Protein AF-A0A972JAL6-F1 (afdb_monomer_lite)

Organism: NCBI:txid666964

Foldseek 3Di:
DDDDDDDDDDDDDDPLPPQQAAEEEEEEQPVQFDLVVVLVSLVVRVSNHQAYEYDHQDPDDDQLVVQQVSVVVSCVVSVHDCNRYHYDSDDCLVPDPLRHYQEYEYEYGPVCVVVVVSVVVVVVSSVVSNHDYHYHYRPDPD

Radius of gyration: 19.0 Å; chains: 1; bounding box: 70×49×39 Å

Structure (mmCIF, N/CA/C/O backbone):
data_AF-A0A972JAL6-F1
#
_entry.id   AF-A0A972JAL6-F1
#
loop_
_atom_site.group_PDB
_atom_site.id
_atom_site.type_symbol
_atom_site.label_atom_id
_atom_site.label_alt_id
_atom_site.label_comp_id
_atom_site.label_asym_id
_atom_site.label_entity_id
_atom_site.label_seq_id
_atom_site.pdbx_PDB_ins_code
_atom_site.Cartn_x
_atom_site.Cartn_y
_atom_site.Cartn_z
_atom_site.occupancy
_atom_site.B_iso_or_equiv
_atom_site.auth_seq_id
_atom_site.auth_comp_id
_atom_site.auth_asym_id
_atom_site.auth_atom_id
_atom_site.pdbx_PDB_model_num
ATOM 1 N N . MET A 1 1 ? -53.294 35.677 13.420 1.00 37.28 1 MET A N 1
ATOM 2 C CA . MET A 1 1 ? -52.571 34.762 14.329 1.00 37.28 1 MET A CA 1
ATOM 3 C C . MET A 1 1 ? -51.351 34.234 13.595 1.00 37.28 1 MET A C 1
ATOM 5 O O . MET A 1 1 ? -51.496 33.827 12.451 1.00 37.28 1 MET A O 1
ATOM 9 N N . ALA A 1 2 ? -50.181 34.328 14.232 1.00 31.84 2 ALA A N 1
ATOM 10 C CA . ALA A 1 2 ? -48.916 33.690 13.839 1.00 31.84 2 ALA A CA 1
ATOM 11 C C . ALA A 1 2 ? -49.085 32.146 13.776 1.00 31.84 2 ALA A C 1
ATOM 13 O O . ALA A 1 2 ? -50.083 31.649 14.289 1.00 31.84 2 ALA A O 1
ATOM 14 N N . ILE A 1 3 ? -48.240 31.303 13.169 1.00 35.09 3 ILE A N 1
ATOM 15 C CA . ILE A 1 3 ? -46.784 31.054 13.285 1.00 35.09 3 ILE A CA 1
ATOM 16 C C . ILE A 1 3 ? -46.463 30.113 12.087 1.00 35.09 3 ILE A C 1
ATOM 18 O O . ILE A 1 3 ? -47.184 29.146 11.882 1.00 35.09 3 ILE A O 1
ATOM 22 N N . ALA A 1 4 ? -45.635 30.486 11.110 1.00 33.09 4 ALA A N 1
ATOM 23 C CA . ALA A 1 4 ? -44.189 30.261 11.002 1.00 33.09 4 ALA A CA 1
ATOM 24 C C . ALA A 1 4 ? -43.714 28.820 10.660 1.00 33.09 4 ALA A C 1
ATOM 26 O O . ALA A 1 4 ? -43.955 27.871 11.397 1.00 33.09 4 ALA A O 1
ATOM 27 N N . THR A 1 5 ? -42.816 28.787 9.663 1.00 37.31 5 THR A N 1
ATOM 28 C CA . THR A 1 5 ? -41.517 28.070 9.630 1.00 37.31 5 THR A CA 1
ATOM 29 C C . THR A 1 5 ? -41.374 26.741 8.859 1.00 37.31 5 THR A C 1
ATOM 31 O O . THR A 1 5 ? -42.151 25.812 9.023 1.00 37.31 5 THR A O 1
ATOM 34 N N . GLN A 1 6 ? -40.219 26.679 8.168 1.00 37.69 6 GLN A N 1
ATOM 35 C CA . GLN A 1 6 ? -39.403 25.529 7.715 1.00 37.69 6 GLN A CA 1
ATOM 36 C C . GLN A 1 6 ? -39.752 24.995 6.314 1.00 37.69 6 GLN A C 1
ATOM 38 O O . GLN A 1 6 ? -40.751 24.322 6.124 1.00 37.69 6 GLN A O 1
ATOM 43 N N . HIS A 1 7 ? -39.047 25.363 5.235 1.00 39.91 7 HIS A N 1
ATOM 44 C CA . HIS A 1 7 ? -37.601 25.240 4.969 1.00 39.91 7 HIS A CA 1
ATOM 45 C C . HIS A 1 7 ? -37.123 23.793 5.147 1.00 39.91 7 HIS A C 1
ATOM 47 O O . HIS A 1 7 ? -36.748 23.404 6.244 1.00 39.91 7 HIS A O 1
ATOM 53 N N . LEU A 1 8 ? -37.064 23.027 4.056 1.00 36.66 8 LEU A N 1
ATOM 54 C CA . LEU A 1 8 ? -35.957 22.098 3.852 1.00 36.66 8 LEU A CA 1
ATOM 55 C C . LEU A 1 8 ? -35.684 21.970 2.352 1.00 36.66 8 LEU A C 1
ATOM 57 O O . LEU A 1 8 ? -36.500 21.470 1.579 1.00 36.66 8 LEU A O 1
ATOM 61 N N . ALA A 1 9 ? -34.530 22.499 1.957 1.00 34.84 9 ALA A N 1
ATOM 62 C CA . ALA A 1 9 ? -33.957 22.317 0.641 1.00 34.84 9 ALA A CA 1
ATOM 63 C C . ALA A 1 9 ? -33.750 20.819 0.388 1.00 34.84 9 ALA A C 1
ATOM 65 O O . ALA A 1 9 ? -33.218 20.103 1.237 1.00 34.84 9 ALA A O 1
ATOM 66 N N . LEU A 1 10 ? -34.174 20.365 -0.789 1.00 38.28 10 LEU A N 1
ATOM 67 C CA . LEU A 1 10 ? -33.904 19.030 -1.305 1.00 38.28 10 LEU A CA 1
ATOM 68 C C . LEU A 1 10 ? -32.385 18.830 -1.361 1.00 38.28 10 LEU A C 1
ATOM 70 O O . LEU A 1 10 ? -31.684 19.458 -2.161 1.00 38.28 10 LEU A O 1
ATOM 74 N N . ALA A 1 11 ? -31.896 17.986 -0.454 1.00 38.88 11 ALA A N 1
ATOM 75 C CA . ALA A 1 11 ? -30.503 17.601 -0.340 1.00 38.88 11 ALA A CA 1
ATOM 76 C C . ALA A 1 11 ? -29.987 17.099 -1.695 1.00 38.88 11 ALA A C 1
ATOM 78 O O . ALA A 1 11 ? -30.425 16.072 -2.209 1.00 38.88 11 ALA A O 1
ATOM 79 N N . HIS A 1 12 ? -29.049 17.846 -2.269 1.00 43.69 12 HIS A N 1
ATOM 80 C CA . HIS A 1 12 ? -28.191 17.361 -3.335 1.00 43.69 12 HIS A CA 1
ATOM 81 C C . HIS A 1 12 ? -27.005 16.643 -2.696 1.00 43.69 12 HIS A C 1
ATOM 83 O O . HIS A 1 12 ? -26.216 17.253 -1.978 1.00 43.69 12 HIS A O 1
ATOM 89 N N . GLY A 1 13 ? -26.859 15.359 -2.998 1.00 34.25 13 GLY A N 1
ATOM 90 C CA . GLY A 1 13 ? -25.641 14.603 -2.753 1.00 34.25 13 GLY A CA 1
ATOM 91 C C . GLY A 1 13 ? -25.770 13.230 -3.406 1.00 34.25 13 GLY A C 1
ATOM 92 O O . GLY A 1 13 ? -26.650 12.473 -2.995 1.00 34.25 13 GLY A O 1
ATOM 93 N N . PRO A 1 14 ? -24.967 12.893 -4.435 1.00 45.56 14 PRO A N 1
ATOM 94 C CA . PRO A 1 14 ? -24.948 11.535 -4.958 1.00 45.56 14 PRO A CA 1
ATOM 95 C C . PRO A 1 14 ? -24.540 10.613 -3.810 1.00 45.56 14 PRO A C 1
ATOM 97 O O . PRO A 1 14 ? -23.664 10.971 -3.027 1.00 45.56 14 PRO A O 1
ATOM 100 N N . LEU A 1 15 ? -25.210 9.466 -3.695 1.00 43.66 15 LEU A N 1
ATOM 101 C CA . LEU A 1 15 ? -24.961 8.427 -2.698 1.00 43.66 15 LEU A CA 1
ATOM 102 C C . LEU A 1 15 ? -23.452 8.201 -2.523 1.00 43.66 15 LEU A C 1
ATOM 104 O O . LEU A 1 15 ? -22.833 7.467 -3.294 1.00 43.66 15 LEU A O 1
ATOM 108 N N . ALA A 1 16 ? -22.861 8.841 -1.512 1.00 48.28 16 ALA A N 1
ATOM 109 C CA . ALA A 1 16 ? -21.537 8.504 -1.035 1.00 48.28 16 ALA A CA 1
ATOM 110 C C . ALA A 1 16 ? -21.653 7.059 -0.562 1.00 48.28 16 ALA A C 1
ATOM 112 O O . ALA A 1 16 ? -22.321 6.769 0.431 1.00 48.28 16 ALA A O 1
ATOM 113 N N . ARG A 1 17 ? -21.100 6.129 -1.339 1.00 52.91 17 ARG A N 1
ATOM 114 C CA . ARG A 1 17 ? -20.982 4.736 -0.927 1.00 52.91 17 ARG A CA 1
ATOM 115 C C . ARG A 1 17 ? -20.240 4.783 0.409 1.00 52.91 17 ARG A C 1
ATOM 117 O O . ARG A 1 17 ? -19.108 5.255 0.439 1.00 52.91 17 ARG A O 1
ATOM 124 N N . ALA A 1 18 ? -20.916 4.441 1.506 1.00 59.41 18 ALA A N 1
ATOM 125 C CA . ALA A 1 18 ? -20.355 4.600 2.842 1.00 59.41 18 ALA A CA 1
ATOM 126 C C . ALA A 1 18 ? -18.996 3.890 2.888 1.00 59.41 18 ALA A C 1
ATOM 128 O O . ALA A 1 18 ? -18.921 2.701 2.564 1.00 59.41 18 ALA A O 1
ATOM 129 N N . GLN A 1 19 ? -17.934 4.631 3.219 1.00 70.69 19 GLN A N 1
ATOM 130 C CA . GLN A 1 19 ? -16.607 4.060 3.425 1.00 70.69 19 GLN A CA 1
ATOM 131 C C . GLN A 1 19 ? -16.752 2.941 4.457 1.00 70.69 19 GLN A C 1
ATOM 133 O O . GLN A 1 19 ? -17.205 3.164 5.579 1.00 70.69 19 GLN A O 1
ATOM 138 N N . ARG A 1 20 ? -16.479 1.708 4.023 1.00 81.50 20 ARG A N 1
ATOM 139 C CA . ARG A 1 20 ? -16.746 0.496 4.809 1.00 81.50 20 ARG A CA 1
ATOM 140 C C . ARG A 1 20 ? -15.675 0.277 5.873 1.00 81.50 20 ARG A C 1
ATOM 142 O O . ARG A 1 20 ? -15.930 -0.398 6.869 1.00 81.50 20 ARG A O 1
ATOM 149 N N . TYR A 1 21 ? -14.495 0.844 5.651 1.00 85.38 21 TYR A N 1
ATOM 150 C CA . TYR A 1 21 ? -13.340 0.718 6.523 1.00 85.38 21 TYR A CA 1
ATOM 151 C C . TYR A 1 21 ? -12.938 2.083 7.081 1.00 85.38 21 TYR A C 1
ATOM 153 O O . TYR A 1 21 ? -13.125 3.114 6.437 1.00 85.38 21 TYR A O 1
ATOM 161 N N . HIS A 1 22 ? -12.371 2.088 8.286 1.00 84.81 22 HIS A N 1
ATOM 162 C CA . HIS A 1 22 ? -11.811 3.302 8.868 1.00 84.81 22 HIS A CA 1
ATOM 163 C C . HIS A 1 22 ? -10.500 3.669 8.156 1.00 84.81 22 HIS A C 1
ATOM 165 O O . HIS A 1 22 ? -10.417 4.736 7.547 1.00 84.81 22 HIS A O 1
ATOM 171 N N . SER A 1 23 ? -9.532 2.745 8.119 1.00 87.19 23 SER A N 1
ATOM 172 C CA . SER A 1 23 ? -8.311 2.866 7.314 1.00 87.19 23 SER A CA 1
ATOM 173 C C . SER A 1 23 ? -8.109 1.701 6.337 1.00 87.19 23 SER A C 1
ATOM 175 O O . SER A 1 23 ? -8.605 0.586 6.540 1.00 87.19 23 SER A O 1
ATOM 177 N N . ALA A 1 24 ? -7.357 1.976 5.269 1.00 91.25 24 ALA A N 1
ATOM 178 C CA . ALA A 1 24 ? -6.829 0.987 4.336 1.00 91.25 24 ALA A CA 1
ATOM 179 C C . ALA A 1 24 ? -5.303 1.099 4.246 1.00 91.25 24 ALA A C 1
ATOM 181 O O . ALA A 1 24 ? -4.771 2.181 3.995 1.00 91.25 24 ALA A O 1
ATOM 182 N N . LEU A 1 25 ? -4.610 -0.028 4.395 1.00 91.69 25 LEU A N 1
ATOM 183 C CA . LEU A 1 25 ? -3.178 -0.133 4.132 1.00 91.69 25 LEU A CA 1
ATOM 184 C C . LEU A 1 25 ? -2.964 -0.446 2.650 1.00 91.69 25 LEU A C 1
ATOM 186 O O . LEU A 1 25 ? -3.464 -1.456 2.162 1.00 91.69 25 LEU A O 1
ATOM 190 N N . ILE A 1 26 ? -2.206 0.386 1.943 1.00 93.25 26 ILE A N 1
ATOM 191 C CA . ILE A 1 26 ? -1.773 0.125 0.571 1.00 93.25 26 ILE A CA 1
ATOM 192 C C . ILE A 1 26 ? -0.293 -0.221 0.603 1.00 93.25 26 ILE A C 1
ATOM 194 O O . ILE A 1 26 ? 0.541 0.601 0.981 1.00 93.25 26 ILE A O 1
ATOM 198 N N . ALA A 1 27 ? 0.016 -1.436 0.173 1.00 91.94 27 ALA A N 1
ATOM 199 C CA . ALA A 1 27 ? 1.365 -1.965 0.153 1.00 91.94 27 ALA A CA 1
ATOM 200 C C . ALA A 1 27 ? 1.738 -2.349 -1.282 1.00 91.94 27 ALA A C 1
ATOM 202 O O . ALA A 1 27 ? 1.020 -3.109 -1.931 1.00 91.94 27 ALA A O 1
ATOM 203 N N . THR A 1 28 ? 2.828 -1.794 -1.807 1.00 91.94 28 THR A N 1
ATOM 204 C CA . THR A 1 28 ? 3.328 -2.120 -3.153 1.00 91.94 28 THR A CA 1
ATOM 205 C C . THR A 1 28 ? 4.798 -1.738 -3.288 1.00 91.94 28 THR A C 1
ATOM 207 O O . THR A 1 28 ? 5.314 -0.879 -2.567 1.00 91.94 28 THR A O 1
ATOM 210 N N . ASP A 1 29 ? 5.469 -2.329 -4.270 1.00 90.25 29 ASP A N 1
ATOM 211 C CA . ASP A 1 29 ? 6.772 -1.860 -4.725 1.00 90.25 29 ASP A CA 1
ATOM 212 C C . ASP A 1 29 ? 6.589 -0.608 -5.601 1.00 90.25 29 ASP A C 1
ATOM 214 O O . ASP A 1 29 ? 6.437 -0.679 -6.823 1.00 90.25 29 ASP A O 1
ATOM 218 N N . PHE A 1 30 ? 6.560 0.561 -4.962 1.00 89.50 30 PHE A N 1
ATOM 219 C CA . PHE A 1 30 ? 6.419 1.864 -5.623 1.00 89.50 30 PHE A CA 1
ATOM 220 C C . PHE A 1 30 ? 7.586 2.233 -6.555 1.00 89.50 30 PHE A C 1
ATOM 222 O O . PHE A 1 30 ? 7.437 3.160 -7.349 1.00 89.50 30 PHE A O 1
ATOM 229 N N . THR A 1 31 ? 8.716 1.519 -6.497 1.00 88.75 31 THR A N 1
ATOM 230 C CA . THR A 1 31 ? 9.857 1.747 -7.400 1.00 88.75 31 THR A CA 1
ATOM 231 C C . THR A 1 31 ? 9.739 0.950 -8.697 1.00 88.75 31 THR A C 1
ATOM 233 O O . THR A 1 31 ? 10.245 1.383 -9.731 1.00 88.75 31 THR A O 1
ATOM 236 N N . ARG A 1 32 ? 9.035 -0.191 -8.666 1.00 88.56 32 ARG A N 1
ATOM 237 C CA . ARG A 1 32 ? 8.880 -1.109 -9.811 1.00 88.56 32 ARG A CA 1
ATOM 238 C C . ARG A 1 32 ? 7.486 -1.136 -10.428 1.00 88.56 32 ARG A C 1
ATOM 240 O O . ARG A 1 32 ? 7.229 -1.962 -11.299 1.00 88.56 32 ARG A O 1
ATOM 247 N N . THR A 1 33 ? 6.585 -0.274 -9.974 1.00 89.62 33 THR A N 1
ATOM 248 C CA . THR A 1 33 ? 5.221 -0.159 -10.508 1.00 89.62 33 THR A CA 1
ATOM 249 C C . THR A 1 33 ? 4.972 1.229 -11.084 1.00 89.62 33 THR A C 1
ATOM 251 O O . THR A 1 33 ? 5.604 2.208 -10.679 1.00 89.62 33 THR A O 1
ATOM 254 N N . ALA A 1 34 ? 4.063 1.328 -12.052 1.00 90.25 34 ALA A N 1
ATOM 255 C CA . ALA A 1 34 ? 3.817 2.582 -12.761 1.00 90.25 34 ALA A CA 1
ATOM 256 C C . ALA A 1 34 ? 2.997 3.593 -11.933 1.00 90.25 34 ALA A C 1
ATOM 258 O O . ALA A 1 34 ? 2.129 3.227 -11.144 1.00 90.25 34 ALA A O 1
ATOM 259 N N . GLU A 1 35 ? 3.168 4.897 -12.194 1.00 90.62 35 GLU A N 1
ATOM 260 C CA . GLU A 1 35 ? 2.385 5.940 -11.503 1.00 90.62 35 GLU A CA 1
ATOM 261 C C . GLU A 1 35 ? 0.867 5.767 -11.703 1.00 90.62 35 GLU A C 1
ATOM 263 O O . GLU A 1 35 ? 0.080 5.991 -10.781 1.00 90.62 35 GLU A O 1
ATOM 268 N N . ALA A 1 36 ? 0.439 5.347 -12.898 1.00 91.06 36 ALA A N 1
ATOM 269 C CA . ALA A 1 36 ? -0.970 5.072 -13.181 1.00 91.06 36 ALA A CA 1
ATOM 270 C C . ALA A 1 36 ? -1.531 3.975 -12.260 1.00 91.06 36 ALA A C 1
ATOM 272 O O . ALA A 1 36 ? -2.654 4.095 -11.766 1.00 91.06 36 ALA A O 1
ATOM 273 N N . PHE A 1 37 ? -0.721 2.956 -11.970 1.00 92.81 37 PHE A N 1
ATOM 274 C CA . PHE A 1 37 ? -1.062 1.895 -11.034 1.00 92.81 37 PHE A CA 1
ATOM 275 C C . PHE A 1 37 ? -1.169 2.429 -9.602 1.00 92.81 37 PHE A C 1
ATOM 277 O O . PHE A 1 37 ? -2.171 2.191 -8.931 1.00 92.81 37 PHE A O 1
ATOM 284 N N . HIS A 1 38 ? -0.215 3.259 -9.159 1.00 93.62 38 HIS A N 1
ATOM 285 C CA . HIS A 1 38 ? -0.271 3.904 -7.837 1.00 93.62 38 HIS A CA 1
ATOM 286 C C . HIS A 1 38 ? -1.552 4.724 -7.6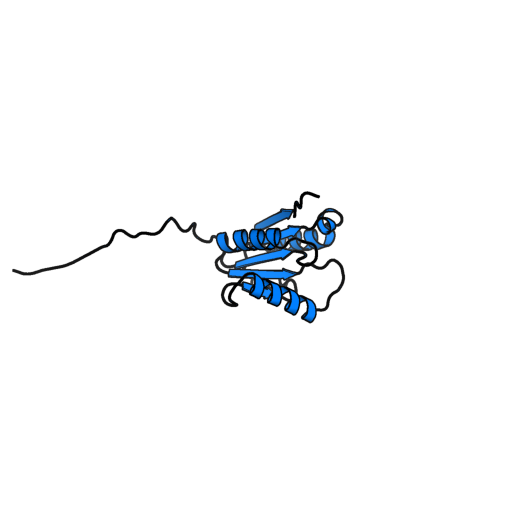55 1.00 93.62 38 HIS A C 1
ATOM 288 O O . HIS A 1 38 ? -2.215 4.625 -6.623 1.00 93.62 38 HIS A O 1
ATOM 294 N N . ARG A 1 39 ? -1.932 5.510 -8.675 1.00 92.88 39 ARG A N 1
ATOM 295 C CA . ARG A 1 39 ? -3.175 6.303 -8.678 1.00 92.88 39 ARG A CA 1
ATOM 296 C C . ARG A 1 39 ? -4.404 5.422 -8.533 1.00 92.88 39 ARG A C 1
ATOM 298 O O . ARG A 1 39 ? -5.333 5.792 -7.817 1.00 92.88 39 ARG A O 1
ATOM 305 N N . TRP A 1 40 ? -4.415 4.276 -9.203 1.00 93.12 40 TRP A N 1
ATOM 306 C CA . TRP A 1 40 ? -5.526 3.344 -9.125 1.00 93.12 40 TRP A CA 1
ATOM 307 C C . TRP A 1 40 ? -5.638 2.687 -7.745 1.00 93.12 40 TRP A C 1
ATOM 309 O O . TRP A 1 40 ? -6.728 2.698 -7.169 1.00 93.12 40 TRP A O 1
ATOM 319 N N . LEU A 1 41 ? -4.527 2.219 -7.165 1.00 94.31 41 LEU A N 1
ATOM 320 C CA . LEU A 1 41 ? -4.508 1.685 -5.798 1.00 94.31 41 LEU A CA 1
ATOM 321 C C . LEU A 1 41 ? -5.018 2.720 -4.787 1.00 94.31 41 LEU A C 1
ATOM 323 O O . LEU A 1 41 ? -5.896 2.426 -3.976 1.00 94.31 41 LEU A O 1
ATOM 327 N N . LEU A 1 42 ? -4.520 3.956 -4.877 1.00 92.94 42 LEU A N 1
ATOM 328 C CA . LEU A 1 42 ? -4.951 5.074 -4.035 1.00 92.94 42 LEU A CA 1
ATOM 329 C C . LEU A 1 42 ? -6.434 5.394 -4.207 1.00 92.94 42 LEU A C 1
ATOM 331 O O . LEU A 1 42 ? -7.137 5.635 -3.226 1.00 92.94 42 LEU A O 1
ATOM 335 N N . HIS A 1 43 ? -6.925 5.397 -5.446 1.00 91.88 43 HIS A N 1
ATOM 336 C CA . HIS A 1 43 ? -8.339 5.606 -5.722 1.00 91.88 43 HIS A CA 1
ATOM 337 C C . HIS A 1 43 ? -9.194 4.527 -5.046 1.00 91.88 43 HIS A C 1
ATOM 339 O O . HIS A 1 43 ? -10.153 4.863 -4.354 1.00 91.88 43 HIS A O 1
ATOM 345 N N . LEU A 1 44 ? -8.818 3.253 -5.184 1.00 91.62 44 LEU A N 1
ATOM 346 C CA . LEU A 1 44 ? -9.510 2.139 -4.538 1.00 91.62 44 LEU A CA 1
ATOM 347 C C . LEU A 1 44 ? -9.492 2.257 -3.010 1.00 91.62 44 LEU A C 1
ATOM 349 O O . LEU A 1 44 ? -10.547 2.154 -2.384 1.00 91.62 44 LEU A O 1
ATOM 353 N N . GLY A 1 45 ? -8.329 2.539 -2.419 1.00 91.81 45 GLY A N 1
ATOM 354 C CA . GLY A 1 45 ? -8.189 2.723 -0.974 1.00 91.81 45 GLY A CA 1
ATOM 355 C C . GLY A 1 45 ? -9.091 3.832 -0.438 1.00 91.81 45 GLY A C 1
ATOM 356 O O . GLY A 1 45 ? -9.832 3.613 0.513 1.00 91.81 45 GLY A O 1
ATOM 357 N N . ARG A 1 46 ? -9.123 4.992 -1.103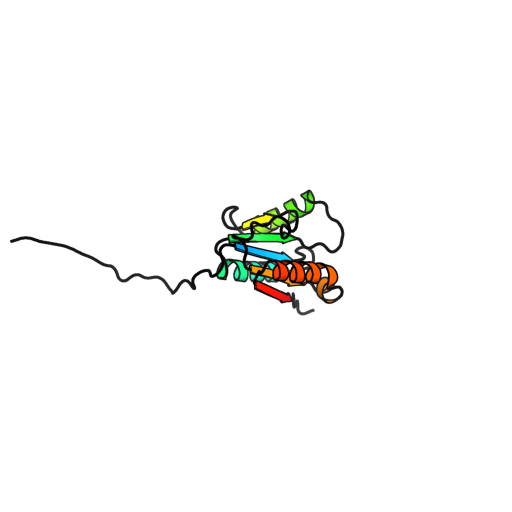 1.00 90.00 46 ARG A N 1
ATOM 358 C CA . ARG A 1 46 ? -9.939 6.148 -0.683 1.00 90.00 46 ARG A CA 1
ATOM 359 C C . ARG A 1 46 ? -11.444 5.958 -0.875 1.00 90.00 46 ARG A C 1
ATOM 361 O O . ARG A 1 46 ? -12.238 6.588 -0.178 1.00 90.00 46 ARG A O 1
ATOM 368 N N . GLN A 1 47 ? -11.848 5.129 -1.837 1.00 90.25 47 GLN A N 1
ATOM 369 C CA . GLN A 1 47 ? -13.252 4.740 -1.998 1.00 90.25 47 GLN A CA 1
ATOM 370 C C . GLN A 1 47 ? -13.690 3.757 -0.906 1.00 90.25 47 GLN A C 1
ATOM 372 O O . GLN A 1 47 ? -14.850 3.762 -0.499 1.00 90.25 47 GLN A O 1
ATOM 377 N N . ALA A 1 48 ? -12.772 2.912 -0.435 1.00 88.69 48 ALA A N 1
ATOM 378 C CA . ALA A 1 48 ? -13.066 1.884 0.552 1.00 88.69 48 ALA A CA 1
ATOM 379 C C . ALA A 1 48 ? -12.944 2.385 2.003 1.00 88.69 48 ALA A C 1
ATOM 381 O O . ALA A 1 48 ? -13.705 1.923 2.860 1.00 88.69 48 ALA A O 1
ATOM 382 N N . ALA A 1 49 ? -12.023 3.316 2.269 1.00 89.00 49 ALA A N 1
ATOM 383 C CA . ALA A 1 49 ? -11.662 3.771 3.607 1.00 89.00 49 ALA A CA 1
ATOM 384 C C . ALA A 1 49 ? -11.602 5.298 3.752 1.00 89.00 49 ALA A C 1
ATOM 386 O O . ALA A 1 49 ? -11.333 6.016 2.788 1.00 89.00 49 ALA A O 1
ATOM 387 N N . GLY A 1 50 ? -11.833 5.777 4.979 1.00 84.38 50 GLY A N 1
ATOM 388 C CA . GLY A 1 50 ? -11.713 7.193 5.352 1.00 84.38 50 GLY A CA 1
ATOM 389 C C . GLY A 1 50 ? -10.273 7.698 5.410 1.00 84.38 50 GLY A C 1
ATOM 390 O O . GLY A 1 50 ? -10.023 8.865 5.116 1.00 84.38 50 GLY A O 1
ATOM 391 N N . HIS A 1 51 ? -9.335 6.805 5.720 1.00 87.88 51 HIS A N 1
ATOM 392 C CA . HIS A 1 51 ? -7.907 7.082 5.809 1.00 87.88 51 HIS A CA 1
ATOM 393 C C . HIS A 1 51 ? -7.094 6.049 5.019 1.00 87.88 51 HIS A C 1
ATOM 395 O O . HIS A 1 51 ? -7.472 4.878 4.939 1.00 87.88 51 HIS A O 1
ATOM 401 N N . VAL A 1 52 ? -5.969 6.462 4.439 1.00 90.75 52 VAL A N 1
ATOM 402 C CA . VAL A 1 52 ? -5.065 5.563 3.713 1.00 90.75 52 VAL A CA 1
ATOM 403 C C . VAL A 1 52 ? -3.684 5.602 4.347 1.00 90.75 52 VAL A C 1
ATOM 405 O O . VAL A 1 52 ? -3.185 6.666 4.686 1.00 90.75 52 VAL A O 1
ATOM 408 N N . CYS A 1 53 ? -3.049 4.447 4.472 1.00 90.75 53 CYS A N 1
ATOM 409 C CA . CYS A 1 53 ? -1.663 4.344 4.905 1.00 90.75 53 CYS A CA 1
ATOM 410 C C . CYS A 1 53 ? -0.843 3.711 3.776 1.00 90.75 53 CYS A C 1
ATOM 412 O O . CYS A 1 53 ? -1.290 2.734 3.171 1.00 90.75 53 CYS A O 1
ATOM 414 N N . LEU A 1 54 ? 0.334 4.256 3.471 1.00 91.00 54 LEU A N 1
ATOM 415 C CA . LEU A 1 54 ? 1.218 3.749 2.420 1.00 91.00 54 LEU A CA 1
ATOM 416 C C . LEU A 1 54 ? 2.421 3.040 3.024 1.00 91.00 54 LEU A C 1
ATOM 418 O O . LEU A 1 54 ? 3.102 3.610 3.870 1.00 91.00 54 LEU A O 1
ATOM 422 N N . VAL A 1 55 ? 2.704 1.838 2.527 1.00 89.50 55 VAL A N 1
ATOM 423 C CA . VAL A 1 55 ? 3.919 1.075 2.830 1.00 89.50 55 VAL A CA 1
ATOM 424 C C . VAL A 1 55 ? 4.614 0.705 1.531 1.00 89.50 55 VAL A C 1
ATOM 426 O O . VAL A 1 55 ? 3.997 0.174 0.602 1.00 89.50 55 VAL A O 1
ATOM 429 N N . HIS A 1 56 ? 5.918 0.956 1.481 1.00 89.06 56 HIS A N 1
ATOM 430 C CA . HIS A 1 56 ? 6.765 0.447 0.418 1.00 89.06 56 HIS A CA 1
ATOM 431 C C . HIS A 1 56 ? 7.131 -1.011 0.708 1.00 89.06 56 HIS A C 1
ATOM 433 O O . HIS A 1 56 ? 7.645 -1.323 1.778 1.00 89.06 56 HIS A O 1
ATOM 439 N N . LEU A 1 57 ? 6.841 -1.909 -0.235 1.00 85.56 57 LEU A N 1
ATOM 440 C CA . LEU A 1 57 ? 7.299 -3.294 -0.173 1.00 85.56 57 LEU A CA 1
ATOM 441 C C . LEU A 1 57 ? 8.526 -3.432 -1.055 1.00 85.56 57 LEU A C 1
ATOM 443 O O . LEU A 1 57 ? 8.417 -3.456 -2.280 1.00 85.56 57 LEU A O 1
ATOM 447 N N . GLU A 1 58 ? 9.683 -3.518 -0.423 1.00 73.06 58 GLU A N 1
ATOM 448 C CA . GLU A 1 58 ? 10.941 -3.649 -1.134 1.00 73.06 58 GLU A CA 1
ATOM 449 C C . GLU A 1 58 ? 11.337 -5.121 -1.287 1.00 73.06 58 GLU A C 1
ATOM 451 O O . GLU A 1 58 ? 11.121 -5.951 -0.402 1.00 73.06 58 GLU A O 1
ATOM 456 N N . ALA A 1 59 ? 11.930 -5.462 -2.431 1.00 56.09 59 ALA A N 1
ATOM 457 C CA . ALA A 1 59 ? 12.578 -6.759 -2.626 1.00 56.09 59 ALA A CA 1
ATOM 458 C C . ALA A 1 59 ? 14.063 -6.745 -2.205 1.00 56.09 59 ALA A C 1
ATOM 460 O O . ALA A 1 59 ? 14.665 -7.807 -2.072 1.00 56.09 59 ALA A O 1
ATOM 461 N N . GLN A 1 60 ? 14.675 -5.566 -2.032 1.00 50.53 60 GLN A N 1
ATOM 462 C CA . GLN A 1 60 ? 16.095 -5.395 -1.706 1.00 50.53 60 GLN A CA 1
ATOM 463 C C . GLN A 1 60 ? 16.286 -4.244 -0.720 1.00 50.53 60 GLN A C 1
ATOM 465 O O . GLN A 1 60 ? 16.056 -3.121 -1.100 1.00 50.53 60 GLN A O 1
ATOM 470 N N . SER A 1 61 ? 16.733 -4.535 0.498 1.00 53.78 61 SER A N 1
ATOM 471 C CA . SER A 1 61 ? 17.066 -3.604 1.593 1.00 53.78 61 SER A CA 1
ATOM 472 C C . SER A 1 61 ? 17.407 -2.143 1.217 1.00 53.78 61 SER A C 1
ATOM 474 O O . SER A 1 61 ? 18.573 -1.815 0.978 1.00 53.78 61 SER A O 1
ATOM 476 N N . GLY A 1 62 ? 16.419 -1.266 1.259 1.00 60.88 62 GLY A N 1
ATOM 477 C CA . GLY A 1 62 ? 16.536 0.169 1.469 1.00 60.88 62 GLY A CA 1
ATOM 478 C C . GLY A 1 62 ? 16.405 0.475 2.959 1.00 60.88 62 GLY A C 1
ATOM 479 O O . GLY A 1 62 ? 15.843 -0.313 3.725 1.00 60.88 62 GLY A O 1
ATOM 480 N N . ASP A 1 63 ? 16.989 1.589 3.396 1.00 72.38 63 ASP A N 1
ATOM 481 C CA . ASP A 1 63 ? 16.808 2.053 4.770 1.00 72.38 63 ASP A CA 1
ATOM 482 C C . ASP A 1 63 ? 15.449 2.754 4.949 1.00 72.38 63 ASP A C 1
ATOM 484 O O . ASP A 1 63 ? 14.823 3.236 3.997 1.00 72.38 63 ASP A O 1
ATOM 488 N N . ASP A 1 64 ? 14.976 2.789 6.196 1.00 77.62 64 ASP A N 1
ATOM 489 C CA . ASP A 1 64 ? 13.679 3.370 6.562 1.00 77.62 64 ASP A CA 1
ATOM 490 C C . ASP A 1 64 ? 13.553 4.844 6.134 1.00 77.62 64 ASP A C 1
ATOM 492 O O . ASP A 1 64 ? 12.461 5.303 5.786 1.00 77.62 64 ASP A O 1
ATOM 496 N N . ASP A 1 65 ? 14.672 5.573 6.107 1.00 82.56 65 ASP A N 1
ATOM 497 C CA . ASP A 1 65 ? 14.741 6.979 5.706 1.00 82.56 65 ASP A CA 1
ATOM 498 C C . ASP A 1 65 ? 14.499 7.151 4.199 1.00 82.56 65 ASP A C 1
ATOM 500 O O . ASP A 1 65 ? 13.717 8.010 3.780 1.00 82.56 65 ASP A O 1
ATOM 504 N N . SER A 1 66 ? 15.107 6.306 3.364 1.00 84.50 66 SER A N 1
ATOM 505 C CA . SER A 1 66 ? 14.896 6.309 1.912 1.00 84.50 66 SER A CA 1
ATOM 506 C C . SER A 1 66 ? 13.453 5.959 1.559 1.00 84.50 66 SER A C 1
ATO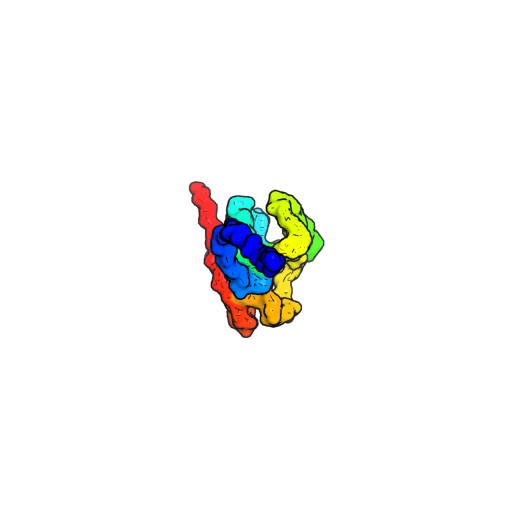M 508 O O . SER A 1 66 ? 12.846 6.605 0.697 1.00 84.50 66 SER A O 1
ATOM 510 N N . ASN A 1 67 ? 12.873 4.989 2.270 1.00 85.69 67 ASN A N 1
ATOM 511 C CA . ASN A 1 67 ? 11.476 4.598 2.103 1.00 85.69 67 ASN A CA 1
ATOM 512 C C . ASN A 1 67 ? 10.522 5.729 2.495 1.00 85.69 67 ASN A C 1
ATOM 514 O O . ASN A 1 67 ? 9.589 6.036 1.744 1.00 85.69 67 ASN A O 1
ATOM 518 N N . ALA A 1 68 ? 10.791 6.413 3.609 1.00 86.75 68 ALA A N 1
ATOM 519 C CA . ALA A 1 68 ? 10.023 7.581 4.020 1.00 86.75 68 ALA A CA 1
ATOM 520 C C . ALA A 1 68 ? 10.082 8.699 2.967 1.00 86.75 68 ALA A C 1
ATOM 522 O O . ALA A 1 68 ? 9.040 9.231 2.582 1.00 86.75 68 ALA A O 1
ATOM 523 N N . ILE A 1 69 ? 11.271 9.017 2.437 1.00 90.19 69 ILE A N 1
ATOM 524 C CA . ILE A 1 69 ? 11.451 10.046 1.397 1.00 90.19 69 ILE A CA 1
ATOM 525 C C . ILE A 1 69 ? 10.682 9.685 0.119 1.00 90.19 69 ILE A C 1
ATOM 527 O O . ILE A 1 69 ? 9.988 10.536 -0.448 1.00 90.19 69 ILE A O 1
ATOM 531 N N . LEU A 1 70 ? 10.780 8.433 -0.339 1.00 90.81 70 LEU A N 1
ATOM 532 C CA . LEU A 1 70 ? 10.073 7.945 -1.525 1.00 90.81 70 LEU A CA 1
ATOM 533 C C . LEU A 1 70 ? 8.557 8.115 -1.377 1.00 90.81 70 LEU A C 1
ATOM 535 O O . LEU A 1 70 ? 7.892 8.681 -2.253 1.00 90.81 70 LEU A O 1
ATOM 539 N N . LEU A 1 71 ? 8.015 7.609 -0.271 1.00 91.19 71 LEU A N 1
ATOM 540 C CA . LEU A 1 71 ? 6.583 7.605 0.000 1.00 91.19 71 LEU A CA 1
ATOM 541 C C . LEU A 1 71 ? 6.045 9.020 0.233 1.00 91.19 71 LEU A C 1
ATOM 543 O O . LEU A 1 71 ? 4.963 9.355 -0.250 1.00 91.19 71 LEU A O 1
ATOM 547 N N . GLU A 1 72 ? 6.818 9.883 0.887 1.00 92.31 72 GLU A N 1
ATOM 548 C CA . GLU A 1 72 ? 6.471 11.289 1.081 1.00 92.31 72 GLU A CA 1
ATOM 549 C C . GLU A 1 72 ? 6.460 12.058 -0.251 1.00 92.31 72 GLU A C 1
ATOM 551 O O . GLU A 1 72 ? 5.524 12.813 -0.548 1.00 92.31 72 GLU A O 1
ATOM 556 N N . GLY A 1 73 ? 7.437 11.794 -1.125 1.00 92.56 73 GLY A N 1
ATOM 557 C CA . GLY A 1 73 ? 7.456 12.316 -2.490 1.00 92.56 73 GLY A CA 1
ATOM 558 C C . GLY A 1 73 ? 6.250 11.851 -3.314 1.00 92.56 73 GLY A C 1
ATOM 559 O O . GLY A 1 73 ? 5.645 12.644 -4.046 1.00 92.56 73 GLY A O 1
ATOM 560 N N . LEU A 1 74 ? 5.850 10.585 -3.170 1.00 91.75 74 LEU A N 1
ATOM 561 C CA . LEU A 1 74 ? 4.643 10.045 -3.793 1.00 91.75 74 LEU A CA 1
ATOM 562 C C . LEU A 1 74 ? 3.377 10.729 -3.258 1.00 91.75 74 LEU A C 1
ATOM 564 O O . LEU A 1 74 ? 2.552 11.182 -4.056 1.00 91.75 74 LEU A O 1
ATOM 568 N N . ARG A 1 75 ? 3.234 10.864 -1.934 1.00 93.38 75 ARG A N 1
ATOM 569 C CA . ARG A 1 75 ? 2.103 11.544 -1.283 1.00 93.38 75 ARG A CA 1
ATOM 570 C C . ARG A 1 75 ? 1.936 12.970 -1.815 1.00 93.38 75 ARG A C 1
ATOM 572 O O . ARG A 1 75 ? 0.831 13.361 -2.207 1.00 93.38 75 ARG A O 1
ATOM 579 N N . CYS A 1 76 ? 3.042 13.708 -1.925 1.00 92.88 76 CYS A N 1
ATOM 580 C CA . CYS A 1 76 ? 3.077 15.052 -2.500 1.00 92.88 76 CYS A CA 1
ATOM 581 C C . CYS A 1 76 ? 2.654 15.072 -3.979 1.00 92.88 76 CYS A C 1
ATOM 583 O O . CYS A 1 76 ? 1.776 15.850 -4.361 1.00 92.88 76 CYS A O 1
ATOM 585 N N . ARG A 1 77 ? 3.215 14.190 -4.820 1.00 93.19 77 ARG A N 1
ATOM 586 C CA . ARG A 1 77 ? 2.857 14.075 -6.252 1.00 93.19 77 ARG A CA 1
ATOM 587 C C . ARG A 1 77 ? 1.382 13.739 -6.469 1.00 93.19 77 ARG A C 1
ATOM 589 O O . ARG A 1 77 ? 0.762 14.229 -7.416 1.00 93.19 77 ARG A O 1
ATOM 596 N N . MET A 1 78 ? 0.810 12.936 -5.577 1.00 90.00 78 MET A N 1
ATOM 597 C CA . MET A 1 78 ? -0.600 12.543 -5.598 1.00 90.00 78 MET A CA 1
ATOM 598 C C . MET A 1 78 ? -1.529 13.583 -4.958 1.00 90.00 78 MET A C 1
ATOM 600 O O . MET A 1 78 ? -2.747 13.411 -5.002 1.00 90.00 78 MET A O 1
ATOM 604 N N . ARG A 1 79 ? -0.971 14.682 -4.424 1.00 91.31 79 ARG A N 1
ATOM 605 C CA . ARG A 1 79 ? -1.692 15.782 -3.763 1.00 91.31 79 ARG A CA 1
ATOM 606 C C . ARG A 1 79 ? -2.564 15.306 -2.597 1.00 91.31 79 ARG A C 1
ATOM 608 O O . ARG A 1 79 ? -3.690 15.770 -2.432 1.00 91.31 79 ARG A O 1
ATOM 615 N N . LEU A 1 80 ? -2.052 14.362 -1.812 1.00 89.19 80 LEU A N 1
ATOM 616 C CA . LEU A 1 80 ? -2.722 13.850 -0.618 1.00 89.19 80 LEU A CA 1
ATOM 617 C C . LEU A 1 80 ? -2.248 14.637 0.606 1.00 89.19 80 LEU A C 1
ATOM 619 O O . LEU A 1 80 ? -1.044 14.831 0.772 1.00 89.19 80 LEU A O 1
ATOM 623 N N . SER A 1 81 ? -3.162 15.092 1.465 1.00 90.19 81 SER A N 1
ATOM 624 C CA . SER A 1 81 ? -2.781 15.725 2.736 1.00 90.19 81 SER A CA 1
ATOM 625 C C . SER A 1 81 ? -2.317 14.675 3.758 1.00 90.19 81 SER A C 1
ATOM 627 O O . SER A 1 81 ? -2.706 13.512 3.634 1.00 90.19 81 SER A O 1
ATOM 629 N N . PRO A 1 82 ? -1.524 15.055 4.780 1.00 86.75 82 PRO A N 1
ATOM 630 C CA . PRO A 1 82 ? -1.133 14.129 5.849 1.00 86.75 82 PRO A CA 1
ATOM 631 C C . PRO A 1 82 ? -2.344 13.546 6.591 1.00 86.75 82 PRO A C 1
ATOM 633 O O . PRO A 1 82 ? -2.323 12.405 7.016 1.00 86.75 82 PRO A O 1
ATOM 636 N N . GLU A 1 83 ? -3.434 14.314 6.683 1.00 86.56 83 GLU A N 1
ATOM 637 C CA . GLU A 1 83 ? -4.699 13.891 7.305 1.00 86.56 83 GLU A CA 1
ATOM 638 C C . GLU A 1 83 ? -5.452 12.820 6.498 1.00 86.56 83 GLU A C 1
ATOM 640 O O . GLU A 1 83 ? -6.342 12.157 7.020 1.00 86.56 83 GLU A O 1
ATOM 645 N N . GLN A 1 84 ? -5.153 12.692 5.203 1.00 85.25 84 GLN A N 1
ATOM 646 C CA . GLN A 1 84 ? -5.783 11.717 4.308 1.00 85.25 84 GLN A CA 1
ATOM 647 C C . GLN A 1 84 ? -4.904 10.491 4.073 1.00 85.25 84 GLN A C 1
ATOM 649 O O . GLN A 1 84 ? -5.411 9.444 3.663 1.00 85.25 84 GLN A O 1
ATOM 654 N N . CYS A 1 85 ? -3.592 10.665 4.221 1.00 89.56 85 CYS A N 1
ATOM 655 C CA . CYS A 1 85 ? -2.597 9.702 3.808 1.00 89.56 85 CYS A CA 1
ATOM 656 C C . CYS A 1 85 ? -1.388 9.743 4.737 1.00 89.56 85 CYS A C 1
ATOM 658 O O . CYS A 1 85 ? -0.586 10.676 4.676 1.00 89.56 85 CYS A O 1
ATOM 660 N N . GLU A 1 86 ? -1.225 8.687 5.517 1.00 89.62 86 GLU A N 1
ATOM 661 C CA . GLU A 1 86 ? -0.045 8.457 6.340 1.00 89.62 86 GLU A CA 1
ATOM 662 C C . GLU A 1 86 ? 0.998 7.647 5.565 1.00 89.62 86 GLU A C 1
ATOM 664 O O . GLU A 1 86 ? 0.668 6.759 4.774 1.00 89.62 86 GLU A O 1
ATOM 669 N N . VAL A 1 87 ? 2.268 7.970 5.783 1.00 88.00 87 VAL A N 1
ATOM 670 C CA . VAL A 1 87 ? 3.417 7.259 5.224 1.00 88.00 87 VAL A CA 1
ATOM 671 C C . VAL A 1 87 ? 4.044 6.431 6.333 1.00 88.00 87 VAL A C 1
ATOM 673 O O . VAL A 1 87 ? 4.331 6.954 7.405 1.00 88.00 87 VAL A O 1
ATOM 676 N N . LEU A 1 88 ? 4.260 5.149 6.062 1.00 84.50 88 LEU A N 1
ATOM 677 C CA . LEU A 1 88 ? 4.802 4.198 7.018 1.00 84.50 88 LEU A CA 1
ATOM 678 C C . LEU A 1 88 ? 6.132 3.666 6.485 1.00 84.50 88 LEU A C 1
ATOM 680 O O . LEU A 1 88 ? 6.179 3.075 5.403 1.00 84.50 88 LEU A O 1
ATOM 684 N N . SER A 1 89 ? 7.207 3.884 7.242 1.00 74.75 89 SER A N 1
ATOM 685 C CA . SER A 1 89 ? 8.554 3.433 6.870 1.00 74.75 89 SER A CA 1
ATOM 686 C C . SER A 1 89 ? 8.698 1.913 6.932 1.00 74.75 89 SER A C 1
ATOM 688 O O . SER A 1 89 ? 9.390 1.323 6.110 1.00 74.75 89 SER A O 1
ATOM 690 N N . THR A 1 90 ? 7.988 1.274 7.862 1.00 74.69 90 THR A N 1
ATOM 691 C CA . THR A 1 90 ? 7.946 -0.179 8.029 1.00 74.69 90 THR A CA 1
ATOM 692 C C . THR A 1 90 ? 6.517 -0.679 7.888 1.00 74.69 90 THR A C 1
ATOM 694 O O . THR A 1 90 ? 5.559 0.072 8.076 1.00 74.69 90 THR A O 1
ATOM 697 N N . CYS A 1 91 ? 6.347 -1.954 7.531 1.00 69.12 91 CYS A N 1
ATOM 698 C CA . CYS A 1 91 ? 5.021 -2.555 7.503 1.00 69.12 91 CYS A CA 1
ATOM 699 C C . CYS A 1 91 ? 4.512 -2.731 8.942 1.00 69.12 91 CYS A C 1
ATOM 701 O O . CYS A 1 91 ? 5.036 -3.582 9.659 1.00 69.12 91 CYS A O 1
ATOM 703 N N . PRO A 1 92 ? 3.476 -1.996 9.380 1.00 63.62 92 PRO A N 1
ATOM 704 C CA . PRO A 1 92 ? 3.104 -1.976 10.784 1.00 63.62 92 PRO A CA 1
ATOM 705 C C . PRO A 1 92 ? 2.151 -3.118 11.139 1.00 63.62 92 PRO A C 1
ATOM 707 O O . PRO A 1 92 ? 1.480 -3.027 12.152 1.00 63.62 92 PRO A O 1
ATOM 710 N N . LEU A 1 93 ? 2.011 -4.178 10.329 1.00 66.56 93 LEU A N 1
ATOM 711 C CA . LEU A 1 93 ? 1.047 -5.251 10.632 1.00 66.5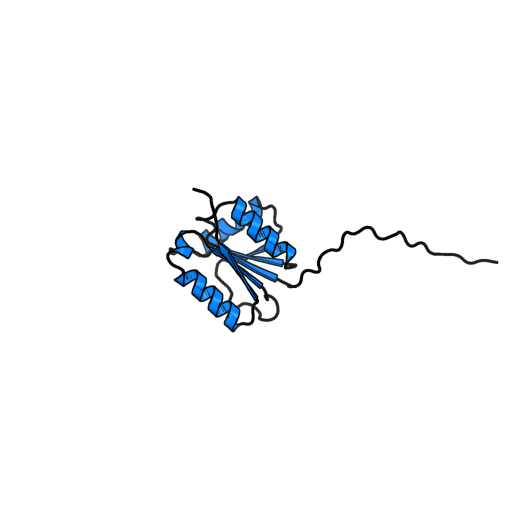6 93 LEU A CA 1
ATOM 712 C C . LEU A 1 93 ? 1.262 -5.878 12.018 1.00 66.56 93 LEU A C 1
ATOM 714 O O . LEU A 1 93 ? 0.305 -6.395 12.586 1.00 66.56 93 LEU A O 1
ATOM 718 N N . ASP A 1 94 ? 2.471 -5.803 12.574 1.00 62.34 94 ASP A N 1
ATOM 719 C CA . ASP A 1 94 ? 2.756 -6.279 13.928 1.00 62.34 94 ASP A CA 1
ATOM 720 C C . ASP A 1 94 ? 2.376 -5.282 15.038 1.00 62.34 94 ASP A C 1
ATOM 722 O O . ASP A 1 94 ? 2.037 -5.720 16.136 1.00 62.34 94 ASP A O 1
ATOM 726 N N . ASP A 1 95 ? 2.324 -3.982 14.731 1.00 59.84 95 ASP A N 1
ATOM 727 C CA . ASP A 1 95 ? 2.049 -2.889 15.682 1.00 59.84 95 ASP A CA 1
ATOM 728 C C . ASP A 1 95 ? 0.739 -2.132 15.389 1.00 59.84 95 ASP A C 1
ATOM 730 O O . ASP A 1 95 ? 0.390 -1.161 16.065 1.00 59.84 95 ASP A O 1
ATOM 734 N N . LEU A 1 96 ? -0.014 -2.557 14.372 1.00 57.00 96 LEU A N 1
ATOM 735 C CA . LEU A 1 96 ? -1.253 -1.913 13.966 1.00 57.00 96 LEU A CA 1
ATOM 736 C C . LEU A 1 96 ? -2.309 -2.131 15.052 1.00 57.00 96 LEU A C 1
ATOM 738 O O . LEU A 1 96 ? -2.643 -3.280 15.360 1.00 57.00 96 LEU A O 1
ATOM 742 N N . PRO A 1 97 ?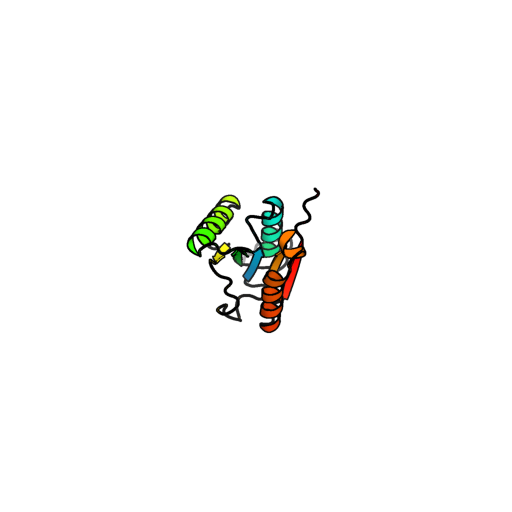 -2.908 -1.060 15.602 1.00 51.62 97 PRO A N 1
ATOM 743 C CA . PRO A 1 97 ? -4.047 -1.216 16.486 1.00 51.62 97 PRO A CA 1
ATOM 744 C C . PRO A 1 97 ? -5.168 -1.926 15.713 1.00 51.62 97 PRO A C 1
ATOM 746 O O . PRO A 1 97 ? -5.727 -1.386 14.755 1.00 51.62 97 PRO A O 1
ATOM 749 N N . LEU A 1 98 ? -5.476 -3.152 16.153 1.00 51.09 98 LEU A N 1
ATOM 750 C CA . LEU A 1 98 ? -6.434 -4.114 15.579 1.00 51.09 98 LEU A CA 1
ATOM 751 C C . LEU A 1 98 ? -7.837 -3.538 15.304 1.00 51.09 98 LEU A C 1
ATOM 753 O O . LEU A 1 98 ? -8.635 -4.140 14.587 1.00 51.09 98 LEU A O 1
ATOM 757 N N . GLU A 1 99 ? -8.157 -2.371 15.860 1.00 53.84 99 GLU A N 1
ATOM 758 C CA . GLU A 1 99 ? -9.453 -1.716 15.699 1.00 53.84 99 GLU A CA 1
ATOM 759 C C . GLU A 1 99 ? -9.525 -0.746 14.506 1.00 53.84 99 GLU A C 1
ATOM 761 O O . GLU A 1 99 ? -10.628 -0.444 14.047 1.00 53.84 99 GLU A O 1
ATOM 766 N N . ALA A 1 1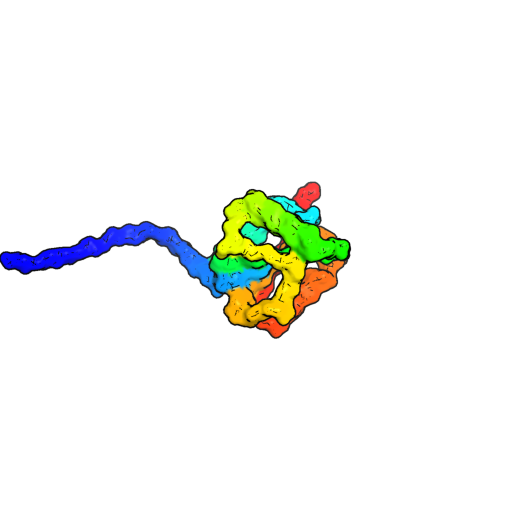00 ? -8.390 -0.288 13.960 1.00 55.81 100 ALA A N 1
ATOM 767 C CA . ALA A 1 100 ? -8.370 0.781 12.956 1.00 55.81 100 ALA A CA 1
ATOM 768 C C . ALA A 1 100 ? -8.295 0.277 11.501 1.00 55.81 100 ALA A C 1
ATOM 770 O O . ALA A 1 100 ? -9.006 0.808 10.643 1.00 55.81 100 ALA A O 1
ATOM 771 N N . THR A 1 101 ? -7.511 -0.770 11.218 1.00 62.84 101 THR A N 1
ATOM 772 C CA . THR A 1 101 ? -7.246 -1.229 9.840 1.00 62.84 101 THR A CA 1
ATOM 773 C C . THR A 1 101 ? -7.924 -2.561 9.552 1.00 62.84 101 THR A C 1
ATOM 775 O O . THR A 1 101 ? -7.554 -3.599 10.090 1.00 62.84 101 THR A O 1
ATOM 778 N N . ARG A 1 102 ? -8.913 -2.548 8.655 1.00 80.06 102 ARG A N 1
ATOM 779 C CA . ARG A 1 102 ? -9.643 -3.758 8.232 1.00 80.06 102 ARG A CA 1
ATOM 780 C C . ARG A 1 102 ? -9.471 -4.094 6.757 1.00 80.06 102 ARG A C 1
ATOM 782 O O . ARG A 1 102 ? -9.998 -5.109 6.326 1.00 80.06 102 ARG A O 1
ATOM 789 N N . LEU A 1 103 ? -8.732 -3.278 6.006 1.00 90.44 103 LEU A N 1
ATOM 790 C CA . LEU A 1 103 ? -8.442 -3.523 4.601 1.00 90.44 103 LEU A CA 1
ATOM 791 C C . LEU A 1 103 ? -6.945 -3.396 4.321 1.00 90.44 103 LEU A C 1
ATOM 793 O O . LEU A 1 103 ? -6.340 -2.363 4.608 1.00 90.44 103 LEU A O 1
ATOM 797 N N . VAL A 1 104 ? -6.382 -4.420 3.687 1.00 91.81 104 VAL A N 1
ATOM 798 C CA . VAL A 1 104 ? -5.053 -4.393 3.074 1.00 91.81 104 VAL A CA 1
ATOM 799 C C . VAL A 1 104 ? -5.213 -4.519 1.564 1.00 91.81 104 VAL A C 1
ATOM 801 O O . VAL A 1 104 ? -5.836 -5.457 1.069 1.00 91.81 104 VAL A O 1
ATOM 804 N N . ILE A 1 105 ? -4.648 -3.572 0.825 1.00 94.31 105 ILE A N 1
ATOM 805 C CA . ILE A 1 105 ? -4.562 -3.584 -0.632 1.00 94.31 105 ILE A CA 1
ATOM 806 C C . ILE A 1 105 ? -3.102 -3.829 -1.000 1.00 94.31 105 ILE A C 1
ATOM 808 O O . ILE A 1 105 ? -2.248 -2.966 -0.803 1.00 94.31 105 ILE A O 1
ATOM 812 N N . LEU A 1 106 ? -2.827 -5.005 -1.551 1.00 93.75 106 LEU A N 1
ATOM 813 C CA . LEU A 1 106 ? -1.516 -5.384 -2.051 1.00 93.75 106 LEU A CA 1
ATOM 814 C C . LEU A 1 106 ? -1.450 -5.168 -3.564 1.00 93.75 106 LEU A C 1
ATOM 816 O O . LEU A 1 106 ? -2.116 -5.877 -4.319 1.00 93.75 106 LEU A O 1
ATOM 820 N N . GLY A 1 107 ? -0.616 -4.228 -3.999 1.00 93.69 107 GLY A N 1
ATOM 821 C CA . GLY A 1 107 ? -0.194 -4.099 -5.390 1.00 93.69 107 GLY A CA 1
ATOM 822 C C . GLY A 1 107 ? 1.029 -4.975 -5.662 1.00 93.69 107 GLY A C 1
ATOM 823 O O . GLY A 1 107 ? 2.037 -4.858 -4.969 1.00 93.69 107 GLY A O 1
ATOM 824 N N . ARG A 1 108 ? 0.956 -5.861 -6.658 1.00 91.44 108 ARG A N 1
ATOM 825 C CA . ARG A 1 108 ? 2.053 -6.761 -7.038 1.00 91.44 108 ARG A CA 1
ATOM 826 C C . ARG A 1 108 ? 2.685 -6.325 -8.352 1.00 91.44 108 ARG A C 1
ATOM 828 O O . ARG A 1 108 ? 2.059 -6.393 -9.411 1.00 91.44 108 ARG A O 1
ATOM 835 N N . SER A 1 109 ? 3.961 -5.955 -8.288 1.00 88.06 109 SER A N 1
ATOM 836 C CA . SER A 1 109 ? 4.807 -5.799 -9.474 1.00 88.06 109 SER A CA 1
ATOM 837 C C . SER A 1 109 ? 5.052 -7.149 -10.162 1.00 88.06 109 SER A C 1
ATOM 839 O O . SER A 1 109 ? 4.874 -8.208 -9.558 1.00 88.06 109 SER A O 1
ATOM 841 N N . GLN A 1 110 ? 5.528 -7.138 -11.410 1.00 84.94 110 GLN A N 1
ATOM 842 C CA . GLN A 1 110 ? 5.905 -8.368 -12.127 1.00 84.94 110 GLN A CA 1
ATOM 843 C C . GLN A 1 110 ? 6.973 -9.188 -11.378 1.00 84.94 110 GLN A C 1
ATOM 845 O O . GLN A 1 110 ? 6.947 -10.421 -11.387 1.00 84.94 110 GLN A O 1
ATOM 850 N N . CYS A 1 111 ? 7.889 -8.515 -10.672 1.00 80.50 111 CYS A N 1
ATOM 851 C CA . CYS A 1 111 ? 8.876 -9.182 -9.825 1.00 80.50 111 CYS A CA 1
ATOM 852 C C . CYS A 1 111 ? 8.206 -9.923 -8.661 1.00 80.50 111 CYS A C 1
ATOM 854 O O . CYS A 1 111 ? 8.509 -11.090 -8.445 1.00 80.50 111 CYS A O 1
ATOM 856 N N . MET A 1 112 ? 7.253 -9.289 -7.969 1.00 82.94 112 MET A N 1
ATOM 857 C CA . MET A 1 112 ? 6.500 -9.925 -6.876 1.00 82.94 112 MET A CA 1
ATOM 858 C C . MET A 1 112 ? 5.572 -11.045 -7.358 1.00 82.94 112 MET A C 1
ATOM 860 O O . MET A 1 112 ? 5.207 -11.926 -6.588 1.00 82.94 112 MET A O 1
ATOM 864 N N . GLN A 1 113 ? 5.152 -11.023 -8.622 1.00 82.12 113 GLN A N 1
ATOM 865 C CA . GLN A 1 113 ? 4.418 -12.143 -9.216 1.00 82.12 113 GLN A CA 1
ATOM 866 C C . GLN A 1 113 ? 5.335 -13.351 -9.464 1.00 82.12 113 GLN A C 1
ATOM 868 O O . GLN A 1 113 ? 4.879 -14.488 -9.377 1.00 82.12 113 GLN A O 1
ATOM 873 N N . SER A 1 114 ? 6.620 -13.107 -9.747 1.00 82.38 114 SER A N 1
ATOM 874 C CA . SER A 1 114 ? 7.627 -14.150 -9.993 1.00 82.38 114 SER A CA 1
ATOM 875 C C . SER A 1 114 ? 8.219 -14.715 -8.697 1.00 82.38 114 SER A C 1
ATOM 877 O O . SER A 1 114 ? 8.506 -15.907 -8.627 1.00 82.38 114 SER A O 1
ATOM 879 N N . ASP A 1 115 ? 8.366 -13.876 -7.668 1.00 82.06 115 ASP A N 1
ATOM 880 C CA . ASP A 1 115 ? 8.714 -14.269 -6.302 1.00 82.06 115 ASP A CA 1
ATOM 881 C C . ASP A 1 115 ? 7.679 -13.695 -5.316 1.00 82.06 115 ASP A C 1
ATOM 883 O O . ASP A 1 115 ? 7.778 -12.537 -4.894 1.00 82.06 115 ASP A O 1
ATOM 887 N N . PRO A 1 116 ? 6.652 -14.484 -4.957 1.00 77.75 116 PRO A N 1
ATOM 888 C CA . PRO A 1 116 ? 5.545 -14.004 -4.145 1.00 77.75 116 PRO A CA 1
ATOM 889 C C . PRO A 1 116 ? 5.860 -13.951 -2.652 1.00 77.75 116 PRO A C 1
ATOM 891 O O . PRO A 1 116 ? 5.002 -13.503 -1.899 1.00 77.75 116 PRO A O 1
ATOM 894 N N . SER A 1 117 ? 7.032 -14.405 -2.200 1.00 78.94 117 SER A N 1
ATOM 895 C CA . SER A 1 117 ? 7.331 -14.626 -0.778 1.00 78.94 117 SER A CA 1
ATOM 896 C C . SER A 1 117 ? 7.059 -13.395 0.104 1.00 78.94 117 SER A C 1
ATOM 898 O O . SER A 1 117 ? 6.308 -13.499 1.078 1.00 78.94 117 SER A O 1
ATOM 900 N N . ASN A 1 118 ? 7.543 -12.211 -0.289 1.00 72.31 118 ASN A N 1
ATOM 901 C CA . ASN A 1 118 ? 7.309 -10.961 0.453 1.00 72.31 118 ASN A CA 1
ATOM 902 C C . ASN A 1 118 ? 5.824 -10.550 0.481 1.00 72.31 118 ASN A C 1
ATOM 904 O O . ASN A 1 118 ? 5.298 -10.163 1.525 1.00 72.31 118 ASN A O 1
ATOM 908 N N . GLY A 1 119 ? 5.123 -10.649 -0.654 1.00 82.06 119 GLY A N 1
ATOM 909 C CA . GLY A 1 119 ? 3.693 -10.332 -0.722 1.00 82.06 119 GLY A CA 1
ATOM 910 C C . GLY A 1 119 ? 2.830 -11.345 0.035 1.00 82.06 119 GLY A C 1
ATOM 911 O O . GLY A 1 119 ? 1.839 -10.976 0.659 1.00 82.06 119 GLY A O 1
ATOM 912 N N . GLN A 1 120 ? 3.222 -12.618 0.018 1.00 86.31 120 GLN A N 1
ATOM 913 C CA . GLN A 1 120 ? 2.496 -13.711 0.652 1.00 86.31 120 GLN A CA 1
ATOM 914 C C . GLN A 1 120 ? 2.570 -13.626 2.178 1.00 86.31 120 GLN A C 1
ATOM 916 O O . GLN A 1 120 ? 1.539 -13.762 2.833 1.00 86.31 120 GLN A O 1
ATOM 921 N N . ALA A 1 121 ? 3.741 -13.300 2.737 1.00 85.62 121 ALA A N 1
ATOM 922 C CA . ALA A 1 121 ? 3.894 -13.072 4.174 1.00 85.62 121 ALA A CA 1
ATOM 923 C C . ALA A 1 121 ? 2.952 -11.965 4.681 1.00 85.62 121 ALA A C 1
ATOM 925 O O . ALA A 1 121 ? 2.276 -12.137 5.697 1.00 85.62 121 ALA A O 1
ATOM 926 N N . LEU A 1 122 ? 2.837 -10.862 3.930 1.00 85.00 122 LEU A N 1
ATOM 927 C CA . LEU A 1 122 ? 1.898 -9.780 4.231 1.00 85.00 122 LEU A CA 1
ATOM 928 C C . LEU A 1 122 ? 0.440 -10.262 4.202 1.00 85.00 122 LEU A C 1
ATOM 930 O O . LEU A 1 122 ? -0.328 -9.963 5.116 1.00 85.00 122 LEU A O 1
ATOM 934 N N . ILE A 1 123 ? 0.053 -11.005 3.159 1.00 89.25 123 ILE A N 1
ATOM 935 C CA . ILE A 1 123 ? -1.309 -11.535 3.001 1.00 89.25 123 ILE A CA 1
ATOM 936 C C . ILE A 1 123 ? -1.671 -12.447 4.176 1.00 89.25 123 ILE A C 1
ATOM 938 O O . ILE A 1 123 ? -2.743 -12.293 4.767 1.00 89.25 123 ILE A O 1
ATOM 942 N N . ASP A 1 124 ? -0.801 -13.399 4.506 1.00 89.50 124 ASP A N 1
ATOM 943 C CA . ASP A 1 124 ? -1.055 -14.382 5.558 1.00 89.50 124 ASP A CA 1
ATOM 944 C C . ASP A 1 124 ? -1.143 -13.703 6.922 1.00 89.50 124 ASP A C 1
ATOM 946 O O . ASP A 1 124 ? -2.051 -13.993 7.709 1.00 89.50 124 ASP A O 1
ATOM 950 N N . ARG A 1 125 ? -0.272 -12.718 7.167 1.00 85.62 125 ARG A N 1
ATOM 951 C CA . ARG A 1 125 ? -0.315 -11.914 8.385 1.00 85.62 125 ARG A CA 1
ATOM 952 C C . ARG A 1 125 ? -1.606 -11.108 8.484 1.00 85.62 125 ARG A C 1
ATOM 954 O O . ARG A 1 125 ? -2.299 -11.220 9.494 1.00 85.62 125 ARG A O 1
ATOM 961 N N . ALA A 1 126 ? -1.977 -10.371 7.440 1.00 87.56 126 ALA A N 1
ATOM 962 C CA . ALA A 1 126 ? -3.209 -9.584 7.404 1.00 87.56 126 ALA A CA 1
ATOM 963 C C . ALA A 1 126 ? -4.453 -10.454 7.657 1.00 87.56 126 ALA A C 1
ATOM 965 O O . ALA A 1 126 ? -5.316 -10.097 8.457 1.00 87.56 126 ALA A O 1
ATOM 966 N N . ARG A 1 127 ? -4.510 -11.648 7.054 1.00 88.75 127 ARG A N 1
ATOM 967 C CA . ARG A 1 127 ? -5.593 -12.615 7.293 1.00 88.75 127 ARG A CA 1
ATOM 968 C C . ARG A 1 127 ? -5.609 -13.141 8.724 1.00 88.75 127 ARG A C 1
ATOM 970 O O . ARG A 1 127 ? -6.687 -13.260 9.299 1.00 88.75 127 ARG A O 1
ATOM 977 N N . SER A 1 128 ? -4.443 -13.425 9.313 1.00 87.50 128 SER A N 1
ATOM 978 C CA . SER A 1 128 ? -4.345 -13.878 10.711 1.00 87.50 128 SER A CA 1
ATOM 979 C C . SER A 1 128 ? -4.886 -12.847 11.710 1.00 87.50 128 SER A C 1
ATOM 981 O O . SER A 1 128 ? -5.380 -13.219 12.771 1.00 87.50 128 SER A O 1
ATOM 983 N N . LEU A 1 129 ? -4.837 -11.563 11.343 1.00 84.81 129 LEU A N 1
ATOM 984 C CA . LEU A 1 129 ? -5.346 -10.435 12.125 1.00 84.81 129 LEU A CA 1
ATOM 985 C C . LEU A 1 129 ? -6.816 -10.100 11.807 1.00 84.81 129 LEU A C 1
ATOM 987 O O . LEU A 1 129 ? -7.384 -9.194 12.409 1.00 84.81 129 LEU A O 1
ATOM 991 N N . GLY A 1 130 ? -7.447 -10.829 10.879 1.00 85.94 130 GLY A N 1
ATOM 992 C CA . GLY A 1 130 ? -8.843 -10.623 10.488 1.00 85.94 130 GLY A CA 1
ATOM 993 C C . GLY A 1 130 ? -9.072 -9.464 9.514 1.00 85.94 130 GLY A C 1
ATOM 994 O O . GLY A 1 130 ? -10.204 -8.995 9.394 1.00 85.94 130 GLY A O 1
ATOM 995 N N . CYS A 1 131 ? -8.034 -8.987 8.822 1.00 87.50 131 CYS A N 1
ATOM 996 C CA . CYS A 1 131 ? -8.187 -7.982 7.775 1.00 87.50 131 CYS A CA 1
ATOM 997 C C . CYS A 1 131 ? -8.760 -8.600 6.491 1.00 87.50 131 CYS A C 1
ATOM 999 O O . CYS A 1 131 ? -8.375 -9.700 6.081 1.00 87.50 131 CYS A O 1
ATOM 1001 N N . ASP A 1 132 ? -9.600 -7.838 5.794 1.00 90.94 132 ASP A N 1
ATOM 1002 C CA . ASP A 1 132 ? -9.919 -8.094 4.397 1.00 90.94 132 ASP A CA 1
ATOM 1003 C C . ASP A 1 132 ? -8.693 -7.766 3.535 1.00 90.94 132 ASP A C 1
ATOM 1005 O O . ASP A 1 132 ? -8.013 -6.757 3.741 1.00 90.94 132 ASP A O 1
ATOM 1009 N N . VAL A 1 133 ? -8.396 -8.623 2.559 1.00 92.81 133 VAL A N 1
ATOM 1010 C CA . VAL A 1 133 ? -7.217 -8.480 1.696 1.00 92.81 133 VAL A CA 1
ATOM 1011 C C . VAL A 1 133 ? -7.641 -8.446 0.237 1.00 92.81 133 VAL A C 1
ATOM 1013 O O . VAL A 1 133 ? -8.309 -9.361 -0.247 1.00 92.81 133 VAL A O 1
ATOM 1016 N N . ILE A 1 134 ? -7.210 -7.410 -0.476 1.00 94.50 134 ILE A N 1
ATOM 1017 C CA . ILE A 1 134 ? -7.353 -7.273 -1.924 1.00 94.50 134 ILE A CA 1
ATOM 1018 C C . ILE A 1 134 ? -5.957 -7.349 -2.533 1.00 94.50 134 ILE A C 1
ATOM 1020 O O . ILE A 1 134 ? -5.071 -6.591 -2.151 1.00 94.50 134 ILE A O 1
ATOM 1024 N N . VAL A 1 135 ? -5.766 -8.254 -3.490 1.00 94.00 135 VAL A N 1
ATOM 1025 C CA . VAL A 1 135 ? -4.508 -8.398 -4.230 1.00 94.00 135 VAL A CA 1
ATOM 1026 C C . VAL A 1 135 ? -4.741 -7.971 -5.669 1.00 94.00 135 VAL A C 1
ATOM 1028 O O . VAL A 1 135 ? -5.723 -8.381 -6.287 1.00 94.00 135 VAL A O 1
ATOM 1031 N N . ILE A 1 136 ? -3.853 -7.129 -6.180 1.00 93.69 136 ILE A N 1
ATOM 1032 C CA . ILE A 1 136 ? -3.972 -6.496 -7.485 1.00 93.69 136 ILE A CA 1
ATOM 1033 C C . ILE A 1 136 ? -2.632 -6.591 -8.201 1.00 93.69 136 ILE A C 1
ATOM 1035 O O . ILE A 1 136 ? -1.610 -6.192 -7.653 1.00 93.69 136 ILE A O 1
ATOM 1039 N N . ASP A 1 137 ? -2.645 -7.065 -9.440 1.00 91.81 137 ASP A N 1
ATOM 1040 C CA . ASP A 1 137 ? -1.449 -7.148 -10.275 1.00 91.81 137 ASP A CA 1
ATOM 1041 C C . ASP A 1 137 ? -1.260 -5.880 -11.108 1.00 91.81 137 ASP A C 1
ATOM 1043 O O . ASP A 1 137 ? -2.215 -5.373 -11.702 1.00 91.81 137 ASP A O 1
ATOM 1047 N N . ASP A 1 138 ? -0.023 -5.380 -11.170 1.00 88.75 138 ASP A N 1
ATOM 1048 C CA . ASP A 1 138 ? 0.354 -4.325 -12.111 1.00 88.75 138 ASP A CA 1
ATOM 1049 C C . ASP A 1 138 ? 0.482 -4.932 -13.513 1.00 88.75 138 ASP A C 1
ATOM 1051 O O . ASP A 1 138 ? 1.512 -5.496 -13.895 1.00 88.75 138 ASP A O 1
ATOM 1055 N N . ILE A 1 139 ? -0.615 -4.875 -14.267 1.00 74.00 139 ILE A N 1
ATOM 1056 C CA . ILE A 1 139 ? -0.673 -5.313 -15.659 1.00 74.00 139 ILE A CA 1
ATOM 1057 C C . ILE A 1 139 ? -0.251 -4.126 -16.529 1.00 74.00 139 ILE A C 1
ATOM 1059 O O . ILE A 1 139 ? -1.081 -3.476 -17.163 1.00 74.00 139 ILE A O 1
ATOM 1063 N N . VAL A 1 140 ? 1.042 -3.806 -16.545 1.00 59.53 140 VAL A N 1
ATOM 1064 C CA . VAL A 1 140 ? 1.583 -2.924 -17.585 1.00 59.53 140 VAL A CA 1
ATOM 1065 C C . VAL A 1 140 ? 1.606 -3.733 -18.887 1.00 59.53 140 VAL A C 1
ATOM 1067 O O . VAL A 1 140 ? 2.295 -4.757 -18.926 1.00 59.53 140 VAL A O 1
ATOM 1070 N N . PRO A 1 141 ? 0.862 -3.350 -19.943 1.00 50.84 141 PRO A N 1
ATOM 1071 C CA . PRO A 1 141 ? 1.069 -3.947 -21.255 1.00 50.84 141 PRO A CA 1
ATOM 1072 C C . PRO A 1 141 ? 2.495 -3.607 -21.702 1.00 50.84 141 PRO A C 1
ATOM 1074 O O . PRO A 1 141 ? 2.858 -2.430 -21.756 1.00 50.84 141 PRO A O 1
ATOM 1077 N N . GLY A 1 142 ? 3.303 -4.646 -21.924 1.00 44.38 142 GLY A N 1
ATOM 1078 C CA . GLY A 1 142 ? 4.644 -4.528 -22.501 1.00 44.38 142 GLY A CA 1
ATOM 1079 C C . GLY A 1 142 ? 4.625 -4.025 -23.937 1.00 44.38 142 GLY A C 1
ATOM 1080 O O . GLY A 1 142 ? 3.579 -4.181 -24.609 1.00 44.38 142 GLY A O 1
#

Secondary structure (DSSP, 8-state):
--------------------EEEEEEEE-TTTS-HHHHHHHHHHHHHHEEEEEEEE--SS---HHHHHHHHHHHHHHTT--TTTEEEESS-GGGTS-TTTEEEEEEEE-HHHHHS-HHHHHHHHHHHHTT-EEEEEE-----

Sequence (142 aa):
MAIATQHLALAHGPLARAQRYHSALIATDFTRTAEAFHRWLLHLGRQAAGHVCLVHLEAQSGDDDSNAILLEGLRCRMRLSPEQCEVLSTCPLDDLPLEATRLVILGRSQCMQSDPSNGQALIDRARSLGCDVIVIDDIVPG

pLDDT: mean 77.84, std 18.35, range [31.84, 94.5]